Protein AF-A0A447QT57-F1 (afdb_monomer)

Foldseek 3Di:
DDDPLQVLVCCLCVPQQAPCNCVNQVDPDLLSSLVSCLVPVDDPVCSLVSLVVNLVSLVVLCVVCVVPSQVSCCVVRVGPGPDDGPVVSSVSNNVVSVVVNVVD

Sequence (104 aa):
MTTYDYLLLDNAIGTVFNQDADIITGADTIEGMVDYFIANAYQPHVKNKMLVLLLDELNEFENNHSQNLDAAYQHRYPSDLHFAGGKEFFDIFREHIQKTLKRS

pLDDT: mean 87.46, std 12.71, range [33.88, 96.69]

Secondary structure (DSSP, 8-state):
----TTHHHHHHHHHTSSTTHHHHH--SSHHHHHHHHHHHSS-TTTHHHHHHHHHHHHHHHHHHTTTSHHHHHHHHS-S----S-HHHHHHHHHHHHHHHHHT-

Mean predicted aligned error: 4.61 Å

Organism: Serratia rubidaea (NCBI:txid61652)

Radius of gyration: 13.16 Å; Cα contacts (8 Å, |Δi|>4): 75; chains: 1; bounding box: 38×27×36 Å

Structure (mmCIF, N/CA/C/O backbone):
data_AF-A0A447QT57-F1
#
_entry.id   AF-A0A447QT57-F1
#
loop_
_atom_site.group_PDB
_atom_site.id
_atom_site.type_symbol
_atom_site.label_atom_id
_atom_site.label_alt_id
_atom_site.label_comp_id
_atom_site.label_asym_id
_atom_site.label_entity_id
_atom_site.label_seq_id
_atom_site.pdbx_PDB_ins_code
_atom_site.Cartn_x
_atom_site.Cartn_y
_atom_site.Cartn_z
_atom_site.occupancy
_atom_site.B_iso_or_equiv
_atom_site.auth_seq_id
_atom_site.auth_comp_id
_atom_s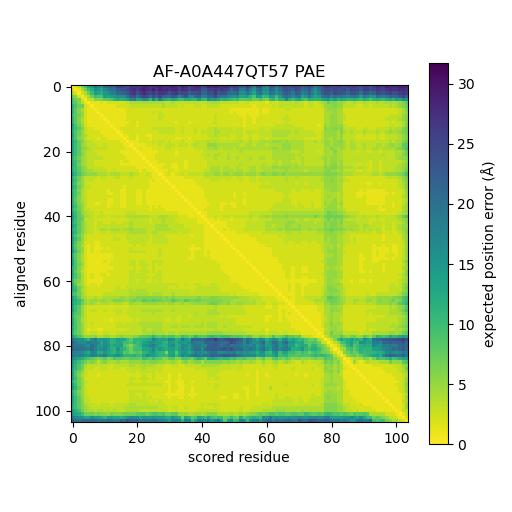ite.auth_asym_id
_atom_site.auth_atom_id
_atom_site.pdbx_PDB_model_num
ATOM 1 N N . MET A 1 1 ? 24.764 4.184 -4.166 1.00 33.88 1 MET A N 1
ATOM 2 C CA . MET A 1 1 ? 24.035 4.989 -3.167 1.00 33.88 1 MET A CA 1
ATOM 3 C C . MET A 1 1 ? 22.840 4.144 -2.766 1.00 33.88 1 MET A C 1
ATOM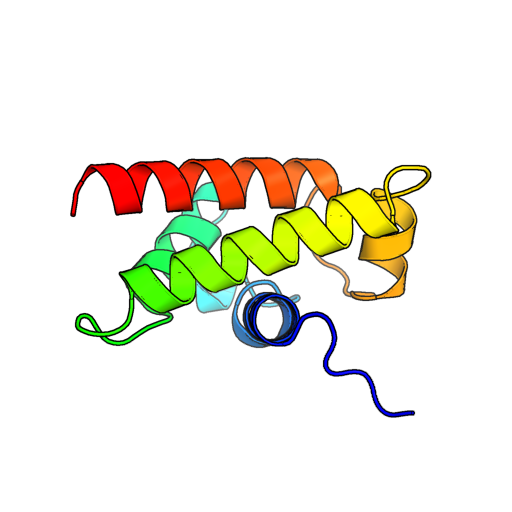 5 O O . MET A 1 1 ? 22.057 3.806 -3.639 1.00 33.88 1 MET A O 1
ATOM 9 N N . THR A 1 2 ? 22.809 3.620 -1.544 1.00 38.06 2 THR A N 1
ATOM 10 C CA . THR A 1 2 ? 21.815 2.623 -1.116 1.00 38.06 2 THR A CA 1
ATOM 11 C C . THR A 1 2 ? 20.469 3.298 -0.842 1.00 38.06 2 THR A C 1
ATOM 13 O O . THR A 1 2 ? 20.273 3.874 0.222 1.00 38.06 2 THR A O 1
ATOM 16 N N . THR A 1 3 ? 19.631 3.301 -1.882 1.00 45.62 3 THR A N 1
ATOM 17 C CA . THR A 1 3 ? 18.166 3.117 -1.927 1.00 45.62 3 THR A CA 1
ATOM 18 C C . THR A 1 3 ? 17.406 3.164 -0.593 1.00 45.62 3 THR A C 1
ATOM 20 O O . THR A 1 3 ? 17.255 2.133 0.058 1.00 45.62 3 THR A O 1
ATOM 23 N N . TYR A 1 4 ? 16.861 4.333 -0.243 1.00 55.56 4 TYR A N 1
ATOM 24 C CA . TYR A 1 4 ? 15.801 4.500 0.771 1.00 55.56 4 TYR A CA 1
ATOM 25 C C . TYR A 1 4 ? 14.537 5.159 0.182 1.00 55.56 4 TYR A C 1
ATOM 27 O O . TYR A 1 4 ? 13.691 5.622 0.938 1.00 55.56 4 TYR A O 1
ATOM 35 N N . ASP A 1 5 ? 14.409 5.224 -1.148 1.00 77.88 5 ASP A N 1
ATOM 36 C CA . ASP A 1 5 ? 13.425 6.095 -1.812 1.00 77.88 5 ASP A CA 1
ATOM 37 C C . ASP A 1 5 ? 11.958 5.698 -1.542 1.00 77.88 5 ASP A C 1
ATOM 39 O O . ASP A 1 5 ? 11.086 6.552 -1.617 1.00 77.88 5 ASP A O 1
ATOM 43 N N . TYR A 1 6 ? 11.683 4.438 -1.171 1.00 90.31 6 TYR A N 1
ATOM 44 C CA . TYR A 1 6 ? 10.322 3.921 -0.953 1.00 90.31 6 TYR A CA 1
ATOM 45 C C . TYR A 1 6 ? 10.252 2.959 0.248 1.00 90.31 6 TYR A C 1
ATOM 47 O O . TYR A 1 6 ? 9.849 1.805 0.118 1.00 90.31 6 TYR A O 1
ATOM 55 N N . LEU A 1 7 ? 10.729 3.392 1.421 1.00 93.19 7 LEU A N 1
ATOM 56 C CA . LEU A 1 7 ? 10.914 2.520 2.589 1.00 93.19 7 LEU A CA 1
ATOM 57 C C . LEU A 1 7 ? 9.613 1.853 3.069 1.00 93.19 7 LEU A C 1
ATOM 59 O O . LEU A 1 7 ? 9.635 0.690 3.477 1.00 93.19 7 LEU A O 1
ATOM 63 N N . LEU A 1 8 ? 8.491 2.571 3.089 1.00 94.50 8 LEU A N 1
ATOM 64 C CA . LEU A 1 8 ? 7.211 2.023 3.544 1.00 94.50 8 LEU A CA 1
ATOM 65 C C . LEU A 1 8 ? 6.615 1.062 2.519 1.00 94.50 8 LEU A C 1
ATOM 67 O O . LEU A 1 8 ? 6.088 0.021 2.912 1.00 94.50 8 LEU A O 1
ATOM 71 N N . LEU A 1 9 ? 6.729 1.379 1.233 1.00 92.62 9 LEU A N 1
ATOM 72 C CA . LEU A 1 9 ? 6.310 0.507 0.143 1.00 92.62 9 LEU A CA 1
ATOM 73 C C . LEU A 1 9 ? 7.149 -0.776 0.112 1.00 92.62 9 LEU A C 1
ATOM 75 O O . LEU A 1 9 ? 6.594 -1.873 0.053 1.00 92.62 9 LEU A O 1
ATOM 79 N N . ASP A 1 10 ? 8.470 -0.651 0.242 1.00 91.88 10 ASP A N 1
ATOM 80 C CA . ASP A 1 10 ? 9.393 -1.783 0.325 1.00 91.88 10 ASP A CA 1
ATOM 81 C C . ASP A 1 10 ? 9.068 -2.673 1.530 1.00 91.88 10 ASP A C 1
ATOM 83 O O . ASP A 1 10 ? 9.032 -3.897 1.410 1.00 91.88 10 ASP A O 1
ATOM 87 N N . ASN A 1 11 ? 8.779 -2.071 2.688 1.00 91.50 11 ASN A N 1
ATOM 88 C CA . ASN A 1 11 ? 8.374 -2.820 3.874 1.00 91.50 11 ASN A CA 1
ATOM 89 C C . ASN A 1 11 ? 7.026 -3.517 3.674 1.00 91.50 11 ASN A C 1
ATOM 91 O O . ASN A 1 11 ? 6.890 -4.675 4.066 1.00 91.50 11 ASN A O 1
ATOM 95 N N . ALA A 1 12 ? 6.035 -2.857 3.070 1.00 91.94 12 ALA A N 1
ATOM 96 C CA . ALA A 1 12 ? 4.739 -3.472 2.799 1.00 91.94 12 ALA A CA 1
ATOM 97 C C . ALA A 1 12 ? 4.902 -4.710 1.909 1.00 91.94 12 ALA A C 1
ATOM 99 O O . ALA A 1 12 ? 4.417 -5.791 2.255 1.00 91.94 12 ALA A O 1
ATOM 100 N N . ILE A 1 13 ? 5.649 -4.572 0.812 1.00 90.44 13 ILE A N 1
ATOM 101 C CA . ILE A 1 13 ? 5.884 -5.660 -0.139 1.00 90.44 13 ILE A CA 1
ATOM 102 C C . ILE A 1 13 ? 6.718 -6.777 0.485 1.00 90.44 13 ILE A C 1
ATOM 104 O O . ILE A 1 13 ? 6.336 -7.939 0.416 1.00 90.44 13 ILE A O 1
ATOM 108 N N . GLY A 1 14 ? 7.804 -6.448 1.184 1.00 88.12 14 GLY A N 1
ATOM 109 C CA . GLY A 1 14 ? 8.658 -7.455 1.811 1.00 88.12 14 GLY A CA 1
ATOM 110 C C . GLY A 1 14 ? 7.971 -8.249 2.929 1.00 88.12 14 GLY A C 1
ATOM 111 O O . GLY A 1 14 ? 8.263 -9.431 3.106 1.00 88.12 14 GLY A O 1
ATOM 112 N N . THR A 1 15 ? 7.062 -7.624 3.686 1.00 88.50 15 THR A N 1
ATOM 113 C CA . THR A 1 15 ? 6.458 -8.248 4.879 1.00 88.50 15 THR A CA 1
ATOM 114 C C . THR A 1 15 ? 5.120 -8.925 4.633 1.00 88.50 15 THR A C 1
ATOM 116 O O . THR A 1 15 ? 4.858 -9.938 5.275 1.00 88.50 15 THR A O 1
ATOM 119 N N . VAL A 1 16 ? 4.273 -8.374 3.759 1.00 90.19 16 VAL A N 1
ATOM 120 C CA . VAL A 1 16 ? 2.901 -8.864 3.551 1.00 90.19 16 VAL A CA 1
ATOM 121 C C . VAL A 1 16 ? 2.654 -9.245 2.104 1.00 90.19 16 VAL A C 1
ATOM 123 O O . VAL A 1 16 ? 2.146 -10.330 1.854 1.00 90.19 16 VAL A O 1
ATOM 126 N N . PHE A 1 17 ? 3.030 -8.397 1.148 1.00 89.81 17 PHE A N 1
ATOM 127 C CA . PHE A 1 17 ? 2.770 -8.642 -0.274 1.00 89.81 17 PHE A CA 1
ATOM 128 C C . PHE A 1 17 ? 3.955 -9.351 -0.928 1.00 89.81 17 PHE A C 1
ATOM 130 O O . PHE A 1 17 ? 4.471 -8.880 -1.937 1.00 89.81 17 PHE A O 1
ATOM 137 N N . ASN A 1 18 ? 4.397 -10.454 -0.315 1.00 87.12 18 ASN A N 1
ATOM 138 C CA . ASN A 1 18 ? 5.421 -11.353 -0.844 1.00 87.12 18 ASN A CA 1
ATOM 139 C C . ASN A 1 18 ? 4.769 -12.646 -1.396 1.00 87.12 18 ASN A C 1
ATOM 141 O O . ASN A 1 18 ? 3.546 -12.755 -1.467 1.00 87.1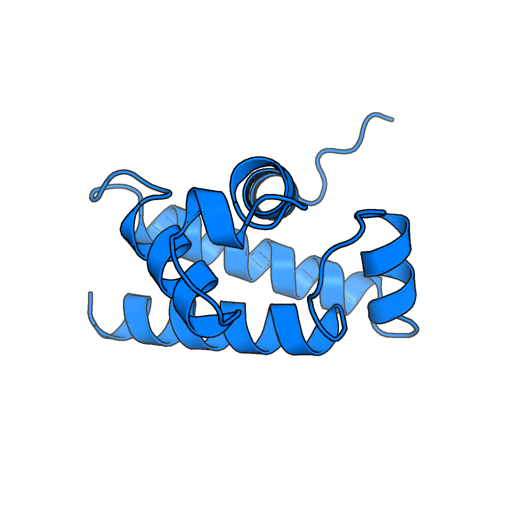2 18 ASN A O 1
ATOM 145 N N . GLN A 1 19 ? 5.572 -13.625 -1.814 1.00 86.44 19 GLN A N 1
ATOM 146 C CA . GLN A 1 19 ? 5.084 -14.901 -2.367 1.00 86.44 19 GLN A CA 1
ATOM 147 C C . GLN A 1 19 ? 4.169 -15.702 -1.415 1.00 86.44 19 GLN A C 1
ATOM 149 O O . GLN A 1 19 ? 3.417 -16.548 -1.878 1.00 86.44 19 GLN A O 1
ATOM 154 N N . ASP A 1 20 ? 4.235 -15.431 -0.108 1.00 89.19 20 ASP A N 1
ATOM 155 C CA . ASP A 1 20 ? 3.470 -16.110 0.941 1.00 89.19 20 ASP A CA 1
ATOM 156 C C . ASP A 1 20 ? 2.276 -15.250 1.417 1.00 89.19 20 ASP A C 1
ATOM 158 O O . ASP A 1 20 ? 1.764 -15.441 2.521 1.00 89.19 20 ASP A O 1
ATOM 162 N N . ALA A 1 21 ? 1.849 -14.251 0.630 1.00 89.06 21 ALA A N 1
ATOM 163 C CA . ALA A 1 21 ? 0.830 -13.277 1.033 1.00 89.06 21 ALA A CA 1
ATOM 164 C C . ALA A 1 21 ? -0.513 -13.916 1.421 1.00 89.06 21 ALA A C 1
ATOM 166 O O . ALA A 1 21 ? -1.148 -13.487 2.386 1.00 89.06 21 ALA A O 1
ATOM 167 N N . ASP A 1 22 ? -0.946 -14.954 0.712 1.00 90.62 22 ASP A N 1
ATOM 168 C CA . ASP A 1 22 ? -2.155 -15.724 1.019 1.00 90.62 22 ASP A CA 1
ATOM 169 C C . ASP A 1 22 ? -2.038 -16.446 2.369 1.00 90.62 22 ASP A C 1
ATOM 171 O O . ASP A 1 22 ? -2.962 -16.410 3.179 1.00 90.62 22 ASP A O 1
ATOM 175 N N . ILE A 1 23 ? -0.869 -17.008 2.675 1.00 92.00 23 ILE A N 1
ATOM 176 C CA . ILE A 1 23 ? -0.580 -17.659 3.957 1.00 92.00 23 ILE A CA 1
ATOM 177 C C . ILE A 1 23 ? -0.512 -16.628 5.093 1.00 92.00 23 ILE A C 1
ATOM 179 O O . ILE A 1 23 ? -1.050 -16.862 6.177 1.00 92.00 23 ILE A O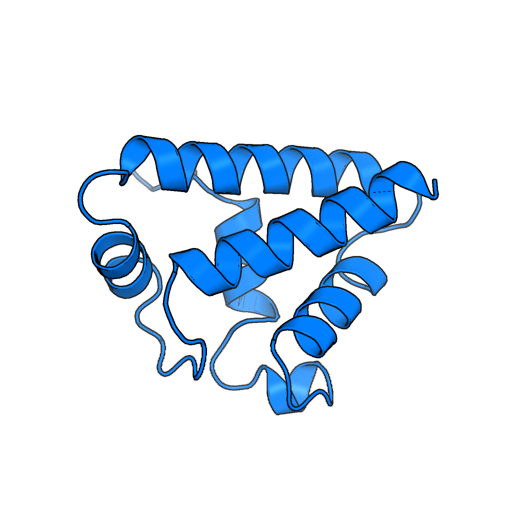 1
ATOM 183 N N . ILE A 1 24 ? 0.144 -15.487 4.862 1.00 92.06 24 ILE A N 1
ATOM 184 C CA . ILE A 1 24 ? 0.337 -14.424 5.861 1.00 92.06 24 ILE A CA 1
ATOM 185 C C . ILE A 1 24 ? -0.997 -13.783 6.245 1.00 92.06 24 ILE A C 1
ATOM 187 O O . ILE A 1 24 ? -1.237 -13.495 7.419 1.00 92.06 24 ILE A O 1
ATOM 191 N N . THR A 1 25 ? -1.843 -13.520 5.253 1.00 93.12 25 THR A N 1
ATOM 192 C CA . THR A 1 25 ? -3.084 -12.758 5.433 1.00 93.12 25 THR A CA 1
ATOM 193 C C . THR A 1 25 ? -4.309 -13.649 5.621 1.00 93.12 25 THR A C 1
ATOM 195 O O . THR A 1 25 ? -5.313 -13.193 6.171 1.00 93.12 25 THR A O 1
ATOM 198 N N . GLY A 1 26 ? -4.246 -14.906 5.169 1.00 93.56 26 GLY A N 1
ATOM 199 C CA . GLY A 1 26 ? -5.398 -15.799 5.050 1.00 93.56 26 GLY A CA 1
ATOM 200 C C . GLY A 1 26 ? -6.415 -15.350 3.995 1.00 93.56 26 GLY A C 1
ATOM 201 O O . GLY A 1 26 ? -7.563 -15.789 4.050 1.00 93.56 26 GLY A O 1
ATOM 202 N N . ALA A 1 27 ? -6.037 -14.430 3.103 1.00 92.19 27 ALA A N 1
ATOM 203 C CA . ALA A 1 27 ? -6.913 -13.856 2.094 1.00 92.19 27 ALA A CA 1
ATOM 204 C C . ALA A 1 27 ? -6.521 -14.312 0.686 1.00 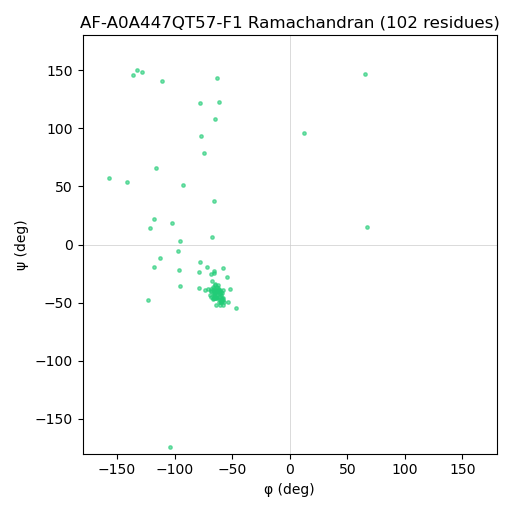92.19 27 ALA A C 1
ATOM 206 O O . ALA A 1 27 ? -5.350 -14.311 0.324 1.00 92.19 27 ALA A O 1
ATOM 207 N N . ASP A 1 28 ? -7.534 -14.585 -0.134 1.00 89.31 28 ASP A N 1
ATOM 208 C CA . ASP A 1 28 ? -7.357 -15.062 -1.513 1.00 89.31 28 ASP A CA 1
ATOM 209 C C . ASP A 1 28 ? -7.410 -13.912 -2.544 1.00 89.31 28 ASP A C 1
ATOM 211 O O . ASP A 1 28 ? -7.401 -14.139 -3.752 1.00 89.31 28 ASP A O 1
ATOM 215 N N . THR A 1 29 ? -7.537 -12.664 -2.07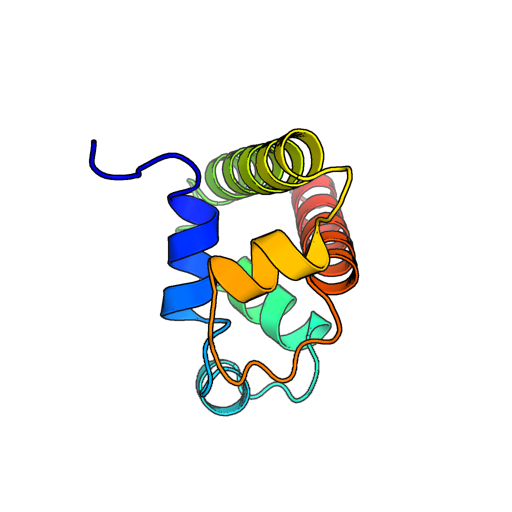5 1.00 90.06 29 THR A N 1
ATOM 216 C CA . THR A 1 29 ? -7.725 -11.458 -2.901 1.00 90.06 29 THR A CA 1
ATOM 217 C C . THR A 1 29 ? -6.785 -10.345 -2.461 1.00 90.06 29 THR A C 1
ATOM 219 O O . THR A 1 29 ? -6.461 -10.233 -1.275 1.00 90.06 29 THR A O 1
ATOM 222 N N . ILE A 1 30 ? -6.391 -9.484 -3.403 1.00 89.50 30 ILE A N 1
ATOM 223 C CA . ILE A 1 30 ? -5.516 -8.333 -3.132 1.00 89.50 30 ILE A CA 1
ATOM 224 C C 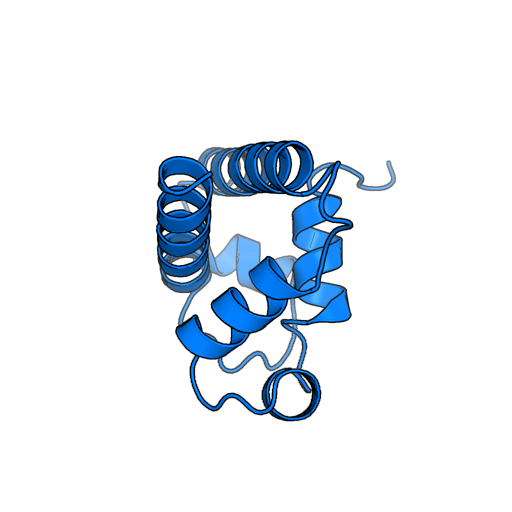. ILE A 1 30 ? -6.184 -7.393 -2.132 1.00 89.50 30 ILE A C 1
ATOM 226 O O . ILE A 1 30 ? -5.548 -6.935 -1.189 1.00 89.50 30 ILE A O 1
ATOM 230 N N . GLU A 1 31 ? -7.481 -7.150 -2.295 1.00 92.62 31 GLU A N 1
ATOM 231 C CA . GLU A 1 31 ? -8.285 -6.315 -1.410 1.00 92.62 31 GLU A CA 1
ATOM 232 C C . GLU A 1 31 ? -8.254 -6.837 0.027 1.00 92.62 31 GLU A C 1
ATOM 234 O O . GLU A 1 31 ? -8.017 -6.066 0.957 1.00 92.62 31 GLU A O 1
ATOM 239 N N . GLY A 1 32 ? -8.427 -8.151 0.216 1.00 93.44 32 GLY A N 1
ATOM 240 C CA . GLY A 1 32 ? -8.349 -8.778 1.534 1.00 93.44 32 GLY A CA 1
ATOM 241 C C . GLY A 1 32 ? -6.952 -8.684 2.153 1.00 93.44 32 GLY A C 1
ATOM 242 O O . GLY A 1 32 ? -6.822 -8.400 3.345 1.00 93.44 32 GLY A O 1
ATOM 243 N N . MET A 1 33 ? -5.901 -8.844 1.346 1.00 92.94 33 MET A N 1
ATOM 244 C CA . MET A 1 33 ? -4.514 -8.678 1.793 1.00 92.94 33 MET A CA 1
ATOM 245 C C . MET A 1 33 ? -4.206 -7.223 2.184 1.00 92.94 33 MET A C 1
ATOM 247 O O . MET A 1 33 ? -3.548 -6.969 3.195 1.00 92.94 33 MET A O 1
ATOM 251 N N . VAL A 1 34 ? -4.723 -6.255 1.424 1.00 94.00 34 VAL A N 1
ATOM 252 C CA . VAL A 1 34 ? -4.624 -4.818 1.719 1.00 94.00 34 VAL A CA 1
ATOM 253 C C . VAL A 1 34 ? -5.381 -4.460 2.991 1.00 94.00 34 VAL A C 1
ATOM 255 O O . VAL A 1 34 ? -4.835 -3.757 3.846 1.00 94.00 34 VAL A O 1
ATOM 258 N N . ASP A 1 35 ? -6.591 -4.981 3.174 1.00 95.19 35 ASP A N 1
ATOM 259 C CA . ASP A 1 35 ? -7.354 -4.796 4.407 1.00 95.19 35 ASP A CA 1
ATOM 260 C C . ASP A 1 35 ? -6.617 -5.380 5.618 1.00 95.19 35 ASP A C 1
ATOM 262 O O . ASP A 1 35 ? -6.514 -4.714 6.656 1.00 95.19 35 ASP A O 1
ATOM 266 N N . TYR A 1 36 ? -6.029 -6.574 5.478 1.00 95.56 36 TYR A N 1
ATOM 267 C CA . TYR A 1 36 ? -5.183 -7.174 6.508 1.00 95.56 36 TYR A CA 1
ATOM 268 C C . TYR A 1 36 ? -3.979 -6.286 6.837 1.00 95.56 36 TYR A C 1
ATOM 270 O O . TYR A 1 36 ? -3.727 -6.001 8.013 1.00 95.56 36 TYR A O 1
ATOM 278 N N . PHE A 1 37 ? -3.247 -5.815 5.822 1.00 95.19 37 PHE A N 1
ATOM 279 C CA . PHE A 1 37 ? -2.098 -4.936 6.020 1.00 95.19 37 PHE A CA 1
ATOM 280 C C . PHE A 1 37 ? -2.510 -3.668 6.769 1.00 95.19 37 PHE A C 1
ATOM 282 O O . PHE A 1 37 ? -1.945 -3.348 7.811 1.00 95.19 37 PHE A O 1
ATOM 289 N N . ILE A 1 38 ? -3.539 -2.963 6.297 1.00 94.75 38 ILE A N 1
ATOM 290 C CA . ILE A 1 38 ? -3.997 -1.719 6.919 1.00 94.75 38 ILE A CA 1
ATOM 291 C C . ILE A 1 38 ? -4.440 -1.969 8.362 1.00 94.75 38 ILE A C 1
ATOM 293 O O . ILE A 1 38 ? -4.172 -1.144 9.239 1.00 94.75 38 ILE A O 1
ATOM 297 N N . ALA A 1 39 ? -5.113 -3.085 8.642 1.00 94.00 39 ALA A N 1
ATOM 298 C CA . ALA A 1 39 ? -5.545 -3.436 9.988 1.00 94.00 39 ALA A CA 1
ATOM 299 C C . ALA A 1 39 ? -4.369 -3.651 10.957 1.00 94.00 39 ALA A C 1
ATOM 301 O O . ALA A 1 39 ? -4.480 -3.223 12.107 1.00 94.00 39 ALA A O 1
ATOM 302 N N . ASN A 1 40 ? -3.254 -4.230 10.493 1.00 93.62 40 ASN A N 1
ATOM 303 C CA . ASN A 1 40 ? -2.223 -4.801 11.367 1.00 93.62 40 ASN A CA 1
ATOM 304 C C . ASN A 1 40 ? -0.828 -4.153 11.271 1.00 93.62 40 ASN A C 1
ATOM 306 O O . ASN A 1 40 ? -0.034 -4.304 12.197 1.00 93.62 40 ASN A O 1
ATOM 310 N N . ALA A 1 41 ? -0.506 -3.426 10.199 1.00 89.56 41 ALA A N 1
ATOM 311 C CA . ALA A 1 41 ? 0.863 -2.978 9.916 1.00 89.56 41 ALA A CA 1
ATOM 312 C C . ALA A 1 41 ? 1.401 -1.922 10.894 1.00 89.56 41 ALA A C 1
ATOM 314 O O . ALA A 1 41 ? 2.613 -1.794 11.069 1.00 89.56 41 ALA A O 1
ATOM 315 N N . TYR A 1 42 ? 0.519 -1.149 11.536 1.00 93.56 42 TYR A N 1
ATOM 316 C CA . TYR A 1 42 ? 0.911 0.013 12.332 1.00 93.56 42 TYR A CA 1
ATOM 317 C C . TYR A 1 42 ? 0.166 0.093 13.662 1.00 93.56 42 TYR A C 1
ATOM 319 O O . TYR A 1 42 ? -1.023 -0.210 13.755 1.00 93.56 42 TYR A O 1
ATOM 327 N N . GLN A 1 43 ? 0.853 0.596 14.693 1.00 94.06 43 GLN A N 1
ATOM 328 C CA . GLN A 1 43 ? 0.227 0.851 15.990 1.00 94.06 43 GLN A CA 1
ATOM 329 C C . GLN A 1 43 ? -0.872 1.924 15.864 1.00 94.06 43 GLN A C 1
ATOM 331 O O . GLN A 1 43 ? -0.672 2.907 15.140 1.00 94.06 43 GLN A O 1
ATOM 336 N N . PRO A 1 44 ? -1.993 1.817 16.608 1.00 92.62 44 PRO A N 1
ATOM 337 C CA . PRO A 1 44 ? -3.161 2.684 16.421 1.00 92.62 44 PRO A CA 1
ATOM 338 C C . PRO A 1 44 ? -2.862 4.190 16.432 1.00 92.62 44 PRO A C 1
ATOM 340 O O . PRO A 1 44 ? -3.414 4.933 15.629 1.00 92.62 44 PRO A O 1
ATOM 343 N N . HIS A 1 45 ? -1.949 4.644 17.294 1.00 94.19 45 HIS A N 1
ATOM 344 C CA . HIS A 1 45 ? -1.642 6.066 17.470 1.00 94.19 45 HIS A CA 1
ATOM 345 C C . HIS A 1 45 ? -0.748 6.670 16.368 1.00 94.19 45 HIS A C 1
ATOM 347 O O . HIS A 1 45 ? -0.676 7.891 16.256 1.00 94.19 45 HIS A O 1
ATOM 353 N N . VAL A 1 46 ? -0.077 5.848 15.549 1.00 95.06 46 VAL A N 1
ATOM 354 C CA . VAL A 1 46 ? 0.701 6.313 14.379 1.00 95.06 46 VAL A CA 1
ATOM 355 C C . VAL A 1 46 ? 0.099 5.884 13.046 1.00 95.06 46 VAL A C 1
ATOM 357 O O . VAL A 1 46 ? 0.511 6.403 12.012 1.00 95.06 46 VAL A O 1
ATOM 360 N N . LYS A 1 47 ? -0.881 4.973 13.055 1.00 94.12 47 LYS A N 1
ATOM 361 C CA . LYS A 1 47 ? -1.455 4.343 11.862 1.00 94.12 47 LYS A CA 1
ATOM 362 C C . LYS A 1 47 ? -1.791 5.347 10.764 1.00 94.12 47 LYS A C 1
ATOM 364 O O . LYS A 1 47 ? -1.261 5.230 9.667 1.00 94.12 47 LYS A O 1
ATOM 369 N N . ASN A 1 48 ? -2.579 6.376 11.064 1.00 94.31 48 ASN A N 1
ATOM 370 C CA . ASN A 1 48 ? -3.000 7.336 10.040 1.00 94.31 48 ASN A CA 1
ATOM 371 C C . ASN A 1 48 ? -1.823 8.099 9.425 1.00 94.31 48 ASN A C 1
ATOM 373 O O . ASN A 1 48 ? -1.785 8.280 8.213 1.00 94.31 48 ASN A O 1
ATOM 377 N N . LYS A 1 49 ? -0.830 8.486 10.236 1.00 96.00 49 LYS A N 1
ATOM 378 C CA . LYS A 1 49 ? 0.385 9.144 9.740 1.00 96.00 49 LYS A CA 1
ATOM 379 C C . LYS A 1 49 ? 1.170 8.220 8.807 1.00 96.00 49 LYS A C 1
ATOM 381 O O . LYS A 1 49 ? 1.591 8.657 7.744 1.00 96.00 49 LYS A O 1
ATOM 386 N N . MET A 1 50 ? 1.348 6.957 9.191 1.00 96.69 50 MET A N 1
ATOM 387 C CA . MET A 1 50 ? 2.087 5.984 8.381 1.00 96.69 50 MET A CA 1
ATOM 388 C C . MET A 1 50 ? 1.371 5.671 7.067 1.00 96.69 50 MET A C 1
ATOM 390 O O . MET A 1 50 ? 2.014 5.568 6.031 1.00 96.69 50 MET A O 1
ATOM 394 N N . LEU A 1 51 ? 0.040 5.576 7.091 1.00 95.88 51 LEU A N 1
ATOM 395 C CA . LEU A 1 51 ? -0.759 5.355 5.889 1.00 95.88 51 LEU A CA 1
ATOM 396 C C . LEU A 1 51 ? -0.710 6.547 4.920 1.00 95.88 51 LEU A C 1
ATOM 398 O O . LEU A 1 51 ? -0.675 6.335 3.713 1.00 95.88 51 LEU A O 1
ATOM 402 N N . VAL A 1 52 ? -0.673 7.785 5.425 1.00 96.06 52 VAL A N 1
ATOM 403 C CA . VAL A 1 52 ? -0.464 8.976 4.582 1.00 96.06 52 VAL A CA 1
ATOM 404 C C . VAL A 1 52 ? 0.922 8.953 3.937 1.00 96.06 52 VAL A C 1
ATOM 406 O O . VAL A 1 52 ? 1.020 9.132 2.732 1.00 96.06 52 VAL A O 1
ATOM 409 N N . LEU A 1 53 ? 1.976 8.656 4.700 1.00 96.12 53 LEU A N 1
ATOM 410 C CA . LEU A 1 53 ? 3.332 8.567 4.145 1.00 96.12 53 LEU A CA 1
ATOM 411 C C . LEU A 1 53 ? 3.460 7.449 3.099 1.00 96.12 53 LEU A C 1
ATOM 413 O O . LEU A 1 53 ? 4.121 7.627 2.084 1.00 96.12 53 LEU A O 1
ATOM 417 N N . LEU A 1 54 ? 2.792 6.313 3.311 1.00 95.75 54 LEU A N 1
ATOM 418 C CA . LEU A 1 54 ? 2.755 5.239 2.321 1.00 95.75 54 LEU A CA 1
ATOM 419 C C . LEU A 1 54 ? 2.020 5.667 1.040 1.00 95.75 54 LEU A C 1
ATOM 421 O O . LEU A 1 54 ? 2.446 5.310 -0.053 1.00 95.75 54 LEU A O 1
ATOM 425 N N . LEU A 1 55 ? 0.940 6.451 1.148 1.00 95.38 55 LEU A N 1
ATOM 426 C CA . LEU A 1 55 ? 0.293 7.043 -0.028 1.00 95.38 55 LEU A CA 1
ATOM 427 C C . LEU A 1 55 ? 1.233 7.975 -0.794 1.00 95.38 55 LEU A C 1
ATOM 429 O O . LEU A 1 55 ? 1.205 7.970 -2.024 1.00 95.38 55 LEU A O 1
ATOM 433 N N . ASP A 1 56 ? 2.037 8.766 -0.086 1.00 95.25 56 ASP A N 1
ATOM 434 C CA . ASP A 1 56 ? 3.012 9.656 -0.711 1.00 95.25 56 ASP A CA 1
ATOM 435 C C . ASP A 1 56 ? 4.058 8.849 -1.492 1.00 95.25 56 ASP A C 1
ATOM 437 O O . ASP A 1 56 ? 4.288 9.147 -2.662 1.00 95.25 56 ASP A O 1
ATOM 441 N N . GLU A 1 57 ? 4.592 7.767 -0.915 1.00 95.56 57 GLU A N 1
ATOM 442 C CA . GLU A 1 57 ? 5.534 6.876 -1.609 1.00 95.56 57 GLU A CA 1
ATOM 443 C C . GLU A 1 57 ? 4.910 6.178 -2.830 1.00 95.56 57 GLU A C 1
ATOM 445 O O . GLU A 1 57 ? 5.544 6.103 -3.881 1.00 95.56 57 GLU A O 1
ATOM 450 N N . LEU A 1 58 ? 3.657 5.709 -2.736 1.00 94.06 58 LEU A N 1
ATOM 451 C CA . LEU A 1 58 ? 2.935 5.132 -3.881 1.00 94.06 58 LEU A CA 1
ATOM 452 C C . LEU A 1 58 ? 2.803 6.148 -5.025 1.00 94.06 58 LEU A C 1
ATOM 454 O O . LEU A 1 58 ? 3.053 5.827 -6.188 1.00 94.06 58 LEU A O 1
ATOM 458 N N . ASN A 1 59 ? 2.424 7.386 -4.700 1.00 93.88 59 ASN A N 1
ATOM 459 C CA . ASN A 1 59 ? 2.276 8.449 -5.690 1.00 93.88 59 ASN A CA 1
ATOM 460 C C . ASN A 1 59 ? 3.628 8.871 -6.277 1.00 93.88 59 ASN A C 1
ATOM 462 O O . ASN A 1 59 ? 3.724 9.129 -7.474 1.00 93.88 59 ASN A O 1
ATOM 466 N N . GLU A 1 60 ? 4.673 8.951 -5.456 1.00 94.88 60 GLU A N 1
ATOM 467 C CA . GLU A 1 60 ? 6.022 9.274 -5.909 1.00 94.88 60 GLU A CA 1
ATOM 468 C C . GLU A 1 60 ? 6.555 8.202 -6.864 1.00 94.88 60 GLU A C 1
ATOM 470 O O . GLU A 1 60 ? 7.029 8.538 -7.952 1.00 94.88 60 GLU A O 1
ATOM 475 N N . PHE A 1 61 ? 6.394 6.923 -6.519 1.00 93.25 61 PHE A N 1
ATOM 476 C CA . PHE A 1 61 ? 6.784 5.810 -7.380 1.00 93.25 61 PHE A CA 1
ATOM 477 C C . PHE A 1 61 ? 6.038 5.850 -8.720 1.00 93.25 61 PHE A C 1
ATOM 479 O O . PHE A 1 61 ? 6.658 5.755 -9.781 1.00 93.25 61 PHE A O 1
ATOM 486 N N . GLU A 1 62 ? 4.717 6.056 -8.695 1.00 93.12 62 GLU A N 1
ATOM 487 C CA . GLU A 1 62 ? 3.905 6.170 -9.913 1.00 93.12 62 GLU A CA 1
ATOM 488 C C . GLU A 1 62 ? 4.327 7.361 -10.785 1.00 93.12 62 GLU A C 1
ATOM 490 O O . GLU A 1 62 ? 4.453 7.219 -12.001 1.00 93.12 62 GLU A O 1
ATOM 495 N N . ASN A 1 63 ? 4.631 8.513 -10.186 1.00 93.44 63 ASN A N 1
ATOM 496 C CA . ASN A 1 63 ? 5.091 9.691 -10.923 1.00 93.44 63 ASN A CA 1
ATOM 497 C C . ASN A 1 63 ? 6.472 9.473 -11.560 1.00 93.44 63 ASN A C 1
ATOM 499 O O . ASN A 1 63 ? 6.657 9.753 -12.751 1.00 93.44 63 ASN A O 1
ATOM 503 N N . ASN A 1 64 ? 7.421 8.928 -10.792 1.00 93.75 64 ASN A N 1
ATOM 504 C CA . ASN A 1 64 ? 8.792 8.664 -11.237 1.00 93.75 64 ASN A CA 1
ATOM 505 C C . ASN A 1 64 ? 8.859 7.589 -12.333 1.00 93.75 64 ASN A C 1
ATOM 507 O O . ASN A 1 64 ? 9.783 7.591 -13.149 1.00 93.75 64 ASN A O 1
ATOM 511 N N . HIS A 1 65 ? 7.862 6.704 -12.391 1.00 92.56 65 HIS A N 1
ATOM 512 C CA . HIS A 1 65 ? 7.782 5.608 -13.356 1.00 92.56 65 HIS A CA 1
ATOM 513 C C . HIS A 1 65 ? 6.563 5.694 -14.284 1.00 92.56 65 HIS A C 1
ATOM 515 O O . HIS A 1 65 ? 6.192 4.702 -14.904 1.00 92.56 65 HIS A O 1
ATOM 521 N N . SER A 1 66 ? 5.981 6.883 -14.456 1.00 89.44 66 SER A N 1
ATOM 522 C CA . SER A 1 66 ? 4.725 7.101 -15.198 1.00 89.44 66 SER A CA 1
ATOM 523 C C . SER A 1 66 ? 4.706 6.553 -16.632 1.00 89.44 66 SER A C 1
ATOM 525 O O . SER A 1 66 ? 3.650 6.179 -17.137 1.00 89.44 66 SER A O 1
ATOM 527 N N . GLN A 1 67 ? 5.862 6.469 -17.297 1.00 90.69 67 GLN A N 1
ATOM 528 C CA . GLN A 1 67 ? 5.967 5.915 -18.652 1.00 90.69 67 GLN A CA 1
ATOM 529 C C . GLN A 1 67 ? 5.948 4.383 -18.700 1.00 90.69 67 GLN A C 1
ATOM 531 O O . GLN A 1 67 ? 5.656 3.819 -19.753 1.00 90.69 67 GLN A O 1
ATOM 536 N N . ASN A 1 68 ? 6.315 3.706 -17.608 1.00 90.44 68 ASN A N 1
ATOM 537 C CA . ASN A 1 68 ? 6.435 2.251 -17.574 1.00 90.44 68 ASN A CA 1
ATOM 538 C C . ASN A 1 68 ? 6.318 1.696 -16.142 1.00 90.44 68 ASN A C 1
ATOM 540 O O . ASN A 1 68 ? 7.233 1.039 -15.637 1.00 90.44 68 ASN A O 1
ATOM 544 N N . LEU A 1 69 ? 5.199 2.011 -15.481 1.00 90.69 69 LEU A N 1
ATOM 545 C CA . LEU A 1 69 ? 4.967 1.710 -14.066 1.00 90.69 69 LEU A CA 1
ATOM 546 C C . LEU A 1 69 ? 5.096 0.216 -13.770 1.00 90.69 69 LEU A C 1
ATOM 548 O O . LEU A 1 69 ? 5.827 -0.167 -12.861 1.00 90.69 69 LEU A O 1
ATOM 552 N N . ASP A 1 70 ? 4.427 -0.624 -14.558 1.00 89.38 70 ASP A N 1
ATOM 553 C CA . ASP A 1 70 ? 4.408 -2.066 -14.321 1.00 89.38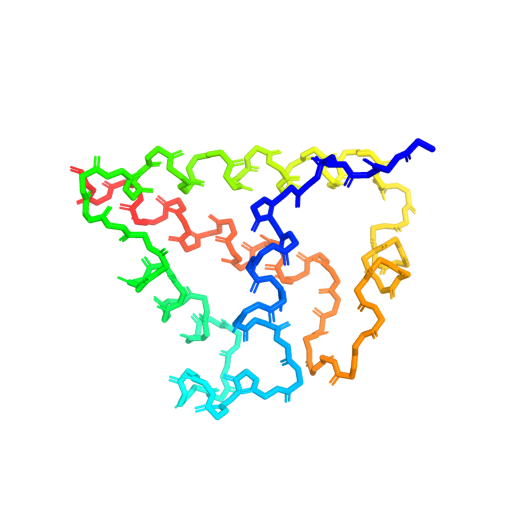 70 ASP A CA 1
ATOM 554 C C . ASP A 1 70 ? 5.799 -2.686 -14.474 1.00 89.38 70 ASP A C 1
ATOM 556 O O . ASP A 1 70 ? 6.201 -3.491 -13.638 1.00 89.38 70 ASP A O 1
ATOM 560 N N . ALA A 1 71 ? 6.581 -2.269 -15.478 1.00 88.69 71 ALA A N 1
ATOM 561 C CA . ALA A 1 71 ? 7.943 -2.774 -15.632 1.00 88.69 71 ALA A CA 1
ATOM 562 C C . ALA A 1 71 ? 8.863 -2.294 -14.502 1.00 88.69 71 ALA A C 1
ATOM 564 O O . ALA A 1 71 ? 9.701 -3.060 -14.034 1.00 88.69 71 ALA A O 1
ATOM 565 N N . ALA A 1 72 ? 8.716 -1.046 -14.043 1.00 90.38 72 ALA A N 1
ATOM 566 C CA . ALA A 1 72 ? 9.483 -0.536 -12.908 1.00 90.38 72 ALA A CA 1
ATOM 567 C C . ALA A 1 72 ? 9.127 -1.269 -11.608 1.00 90.38 72 ALA A C 1
ATOM 569 O O . ALA A 1 72 ? 10.020 -1.640 -10.845 1.00 90.38 72 ALA A O 1
ATOM 570 N N . TYR A 1 73 ? 7.835 -1.523 -11.388 1.00 89.62 73 TYR A N 1
ATOM 571 C CA . TYR A 1 73 ? 7.332 -2.304 -10.264 1.00 89.62 73 TYR A CA 1
ATOM 572 C C . TYR A 1 73 ? 7.892 -3.730 -10.290 1.00 89.62 73 TYR A C 1
ATOM 574 O O . TYR A 1 73 ? 8.523 -4.148 -9.326 1.00 89.62 73 TYR A O 1
ATOM 582 N N . GLN A 1 74 ? 7.766 -4.441 -11.414 1.00 87.44 74 GLN A N 1
ATOM 583 C CA . GLN A 1 74 ? 8.290 -5.803 -11.580 1.00 87.44 74 GLN A CA 1
ATOM 584 C C . GLN A 1 74 ? 9.815 -5.873 -11.459 1.00 87.44 74 GLN A C 1
ATOM 586 O O . GLN A 1 74 ? 10.357 -6.847 -10.944 1.00 87.44 74 GLN A O 1
ATOM 591 N N . HIS A 1 75 ? 10.525 -4.845 -11.929 1.00 88.06 75 HIS A N 1
ATOM 592 C CA . HIS A 1 75 ? 11.976 -4.775 -11.797 1.00 88.06 75 HIS A CA 1
ATOM 593 C C . HIS A 1 75 ? 12.416 -4.585 -10.341 1.00 88.06 75 HIS A C 1
ATOM 595 O O . HIS A 1 75 ? 13.407 -5.181 -9.921 1.00 88.06 75 HIS A O 1
ATOM 601 N N . ARG A 1 76 ? 11.700 -3.750 -9.574 1.00 88.00 76 ARG A N 1
ATOM 602 C CA . ARG A 1 76 ? 12.019 -3.467 -8.168 1.00 88.00 76 ARG A CA 1
ATOM 603 C C . ARG A 1 76 ? 11.563 -4.576 -7.226 1.00 88.00 76 ARG A C 1
ATOM 605 O O . ARG A 1 76 ? 12.278 -4.888 -6.276 1.00 88.00 76 ARG A O 1
ATOM 612 N N . TYR A 1 77 ? 10.410 -5.166 -7.508 1.00 86.25 77 TYR A N 1
ATOM 613 C CA . TYR A 1 77 ? 9.789 -6.228 -6.727 1.00 86.25 77 TYR A CA 1
ATOM 614 C C . TYR A 1 77 ? 9.706 -7.505 -7.572 1.00 86.25 77 TYR A C 1
ATOM 616 O O . TYR A 1 77 ? 8.609 -7.936 -7.939 1.00 86.25 77 TYR A O 1
ATOM 624 N N . PRO A 1 78 ? 10.869 -8.098 -7.925 1.00 74.06 78 PRO A N 1
ATOM 625 C CA . PRO A 1 78 ? 10.939 -9.336 -8.679 1.00 74.06 78 PRO A CA 1
ATOM 626 C C . PRO A 1 78 ? 10.569 -10.477 -7.739 1.00 74.06 78 PRO A C 1
ATOM 628 O O . PRO A 1 78 ? 11.413 -11.165 -7.172 1.00 74.06 78 PRO A O 1
ATOM 631 N N . SER A 1 79 ? 9.281 -10.633 -7.523 1.00 62.31 79 SER A N 1
ATOM 632 C CA . SER A 1 79 ? 8.713 -11.743 -6.782 1.00 62.31 79 SER A CA 1
ATOM 633 C C . SER A 1 79 ? 7.628 -12.347 -7.651 1.00 62.31 79 SER A C 1
ATOM 635 O O . SER A 1 79 ? 6.979 -11.626 -8.412 1.00 62.31 79 SER A O 1
ATOM 637 N N . ASP A 1 80 ? 7.426 -13.656 -7.519 1.00 56.81 80 ASP A N 1
ATOM 638 C CA . ASP A 1 80 ? 6.322 -14.424 -8.110 1.00 56.81 80 ASP A CA 1
ATOM 639 C C . ASP A 1 80 ? 4.958 -14.005 -7.514 1.00 56.81 80 ASP A C 1
ATOM 641 O O . ASP A 1 80 ? 4.082 -14.821 -7.245 1.00 56.81 80 ASP A O 1
ATOM 645 N N . LEU A 1 81 ? 4.784 -12.709 -7.250 1.00 60.47 81 LEU A N 1
ATOM 646 C CA . LEU A 1 81 ? 3.563 -12.116 -6.757 1.00 60.47 81 LEU A CA 1
ATOM 647 C C . LEU A 1 81 ? 2.481 -12.350 -7.783 1.00 60.47 81 LEU A C 1
ATOM 649 O O . LEU A 1 81 ? 2.565 -11.901 -8.924 1.00 60.47 81 LEU A O 1
ATOM 653 N N . HIS A 1 82 ? 1.421 -12.995 -7.327 1.00 55.47 82 HIS A N 1
ATOM 654 C CA . HIS A 1 82 ? 0.206 -13.219 -8.092 1.00 55.47 82 HIS A CA 1
ATOM 655 C C . HIS A 1 82 ? -0.581 -11.930 -8.390 1.00 55.47 82 HIS A C 1
ATOM 657 O O . HIS A 1 82 ? -1.691 -12.000 -8.914 1.00 55.47 82 HIS A O 1
ATOM 663 N N . PHE A 1 83 ? -0.039 -10.754 -8.064 1.00 64.88 83 PHE A N 1
ATOM 664 C CA . PHE A 1 83 ? -0.721 -9.486 -8.261 1.00 64.88 83 PHE A CA 1
ATOM 665 C C . PHE A 1 83 ? -0.662 -9.061 -9.724 1.00 64.88 83 PHE A C 1
ATOM 667 O O . PHE A 1 83 ? 0.405 -8.914 -10.325 1.00 64.88 83 PHE A O 1
ATOM 674 N N . ALA A 1 84 ? -1.844 -8.874 -10.301 1.00 60.91 84 ALA A N 1
ATOM 675 C CA . ALA A 1 84 ? -2.009 -8.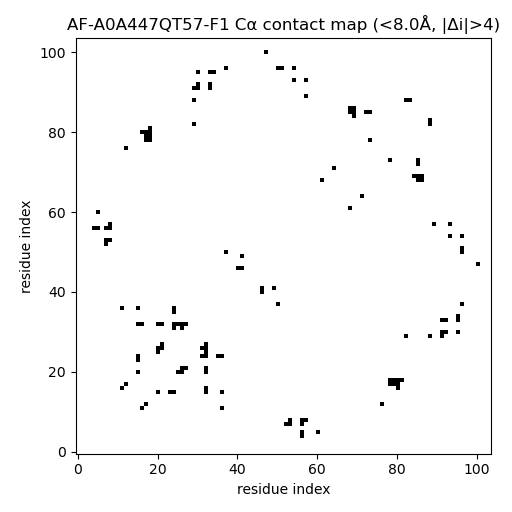304 -11.620 1.00 60.91 84 ALA A CA 1
ATOM 676 C C . ALA A 1 84 ? -1.512 -6.850 -11.584 1.00 60.91 84 ALA A C 1
ATOM 678 O O . ALA A 1 84 ? -2.130 -6.008 -10.959 1.00 60.91 84 ALA A O 1
ATOM 679 N N . GLY A 1 85 ? -0.359 -6.576 -12.203 1.00 76.44 85 GLY A N 1
ATOM 680 C CA . GLY A 1 85 ? 0.169 -5.227 -12.458 1.00 76.44 85 GLY A CA 1
ATOM 681 C C . GLY A 1 85 ? 0.549 -4.380 -11.230 1.00 76.44 85 GLY A C 1
ATOM 682 O O . GLY A 1 85 ? -0.095 -4.383 -10.185 1.00 76.44 85 GLY A O 1
ATOM 683 N N . GLY A 1 86 ? 1.586 -3.552 -11.377 1.00 85.44 86 GLY A N 1
ATOM 684 C CA . GLY A 1 86 ? 1.917 -2.541 -10.370 1.00 85.44 86 GLY A CA 1
ATOM 685 C C . GLY A 1 86 ? 0.808 -1.494 -10.244 1.00 85.44 86 GLY A C 1
ATOM 686 O O . GLY A 1 86 ? 0.503 -1.042 -9.141 1.00 85.44 86 GLY A O 1
ATOM 687 N N . LYS A 1 87 ? 0.149 -1.152 -11.360 1.00 89.62 87 LYS A N 1
ATOM 688 C CA . LYS A 1 87 ? -0.942 -0.171 -11.361 1.00 89.62 87 LYS A CA 1
ATOM 689 C C . LYS A 1 87 ? -2.164 -0.606 -10.548 1.00 89.62 87 LYS A C 1
ATOM 691 O O . LYS A 1 87 ? -2.637 0.157 -9.711 1.00 89.62 87 LYS A O 1
ATOM 696 N N . GLU A 1 88 ? -2.686 -1.800 -10.806 1.00 88.31 88 GLU A N 1
ATOM 697 C CA . GLU A 1 88 ? -3.885 -2.296 -10.120 1.00 88.31 88 GLU A CA 1
ATOM 698 C C . GLU A 1 88 ? -3.615 -2.487 -8.624 1.00 88.31 88 GLU A C 1
ATOM 700 O O . GLU A 1 88 ? -4.413 -2.033 -7.803 1.00 88.31 88 GLU A O 1
ATOM 705 N N . PHE A 1 89 ? -2.439 -3.014 -8.261 1.00 89.81 89 PHE A N 1
ATOM 706 C CA . PHE A 1 89 ? -1.998 -3.052 -6.868 1.00 89.81 89 PHE A CA 1
ATOM 707 C C . PHE A 1 89 ? -2.036 -1.658 -6.218 1.00 89.81 89 PHE A C 1
ATOM 709 O O . PHE A 1 89 ? -2.630 -1.497 -5.152 1.00 89.81 89 PHE A O 1
ATOM 716 N N . PHE A 1 90 ? -1.467 -0.634 -6.865 1.00 93.19 90 PHE A N 1
ATOM 717 C CA . PHE A 1 90 ? -1.423 0.732 -6.326 1.00 93.19 90 PHE A CA 1
ATOM 718 C C . PHE A 1 90 ? -2.818 1.345 -6.189 1.00 93.19 90 PHE A C 1
ATOM 720 O O . PHE A 1 90 ? -3.100 2.016 -5.193 1.00 93.19 90 PHE A O 1
ATOM 727 N N . ASP A 1 91 ? -3.696 1.111 -7.164 1.00 93.50 91 ASP A N 1
ATOM 728 C CA . ASP A 1 91 ? -5.059 1.636 -7.165 1.00 93.50 91 ASP A CA 1
ATOM 729 C C . ASP A 1 91 ? -5.888 1.033 -6.014 1.00 93.50 91 ASP A C 1
ATOM 731 O O . ASP A 1 91 ? -6.501 1.789 -5.251 1.00 93.50 91 ASP A O 1
ATOM 735 N N . ILE A 1 92 ? -5.819 -0.290 -5.807 1.00 93.56 92 ILE A N 1
ATOM 736 C CA . ILE A 1 92 ? -6.483 -0.980 -4.685 1.00 93.56 92 ILE A CA 1
ATOM 737 C C . ILE A 1 92 ? -5.941 -0.472 -3.345 1.00 93.56 92 ILE A C 1
ATOM 739 O O . ILE A 1 92 ? -6.708 -0.083 -2.454 1.00 93.56 92 ILE A O 1
ATOM 743 N N . PHE A 1 93 ? -4.614 -0.419 -3.203 1.00 93.00 93 PHE A N 1
ATOM 744 C CA . PHE A 1 93 ? -3.970 0.036 -1.972 1.00 93.00 93 PHE A CA 1
ATOM 745 C C . PHE A 1 93 ? -4.407 1.454 -1.608 1.00 93.00 93 PHE A C 1
ATOM 747 O O . PHE A 1 93 ? -4.814 1.734 -0.475 1.00 93.00 93 PHE A O 1
ATOM 754 N N . ARG A 1 94 ? -4.372 2.352 -2.597 1.00 95.44 94 ARG A N 1
ATOM 755 C CA . ARG A 1 94 ? -4.761 3.751 -2.444 1.00 95.44 94 ARG A CA 1
ATOM 756 C C . ARG A 1 94 ? -6.213 3.878 -2.011 1.00 95.44 94 ARG A C 1
ATOM 758 O O . ARG A 1 94 ? -6.504 4.621 -1.070 1.00 95.44 94 ARG A O 1
ATOM 765 N N . GLU A 1 95 ? -7.118 3.162 -2.669 1.00 95.94 95 GLU A N 1
ATOM 766 C CA . GLU A 1 95 ? -8.544 3.211 -2.359 1.00 95.94 95 GLU A CA 1
ATOM 767 C C . GLU A 1 95 ? -8.817 2.801 -0.902 1.00 95.94 95 GLU A C 1
ATOM 769 O O . GLU A 1 95 ? -9.540 3.493 -0.175 1.00 95.94 95 GLU A O 1
ATOM 774 N N . HIS A 1 96 ? -8.208 1.709 -0.443 1.00 96.25 96 HIS A N 1
ATOM 775 C CA . HIS A 1 96 ? -8.433 1.175 0.899 1.00 96.25 96 HIS A CA 1
ATOM 776 C C . HIS A 1 96 ? -7.823 2.055 1.998 1.00 96.25 96 HIS A C 1
ATOM 778 O O . HIS A 1 96 ? -8.465 2.295 3.033 1.00 96.25 96 HIS A O 1
ATOM 784 N N . ILE A 1 97 ? -6.638 2.632 1.763 1.00 94.62 97 ILE A N 1
ATOM 785 C CA . ILE A 1 97 ? -6.079 3.636 2.675 1.00 94.62 97 ILE A CA 1
ATOM 786 C C . ILE A 1 97 ? -7.022 4.838 2.779 1.00 94.62 97 ILE A C 1
ATOM 788 O O . ILE A 1 97 ? -7.378 5.253 3.884 1.00 94.62 97 ILE A O 1
ATOM 792 N N . GLN A 1 98 ? -7.470 5.392 1.650 1.00 94.56 98 GLN A N 1
ATOM 793 C CA . GLN A 1 98 ? -8.345 6.565 1.650 1.00 94.56 98 GLN A CA 1
ATOM 794 C C . GLN A 1 98 ? -9.681 6.295 2.354 1.00 94.56 98 GLN A C 1
ATOM 796 O O . GLN A 1 98 ? -10.171 7.155 3.091 1.00 94.56 98 GLN A O 1
ATOM 801 N N . LYS A 1 99 ? -10.268 5.104 2.176 1.00 94.31 99 LYS A N 1
ATOM 802 C CA . LYS A 1 99 ? -11.462 4.673 2.924 1.00 94.31 99 LYS A CA 1
ATOM 803 C C . LYS A 1 99 ? -11.207 4.659 4.434 1.00 94.31 99 LYS A C 1
ATOM 805 O O . LYS A 1 99 ? -12.063 5.107 5.193 1.00 94.31 99 LYS A O 1
ATOM 810 N N . THR A 1 100 ? -10.041 4.180 4.862 1.00 92.38 100 THR A N 1
ATOM 811 C CA . THR A 1 100 ? -9.652 4.094 6.279 1.00 92.38 100 THR A CA 1
ATOM 812 C C . THR A 1 100 ? -9.445 5.473 6.900 1.00 92.38 100 THR A C 1
ATOM 814 O O . THR A 1 100 ? -9.972 5.757 7.976 1.00 92.38 100 THR A O 1
ATOM 817 N N . LEU A 1 101 ? -8.746 6.363 6.194 1.00 90.44 101 LEU A N 1
ATOM 818 C CA . LEU A 1 101 ? -8.472 7.720 6.667 1.00 90.44 101 LEU A CA 1
ATOM 819 C C . LEU A 1 101 ? -9.739 8.583 6.759 1.00 90.44 101 LEU A C 1
ATOM 821 O O . LEU A 1 101 ? -9.832 9.415 7.650 1.00 90.44 101 LEU A O 1
ATOM 825 N N . LYS A 1 102 ? -10.740 8.367 5.891 1.00 88.00 102 LYS A N 1
ATOM 826 C CA . LYS A 1 102 ? -12.040 9.069 5.962 1.00 88.00 102 LYS A CA 1
ATOM 827 C C . LYS A 1 102 ? -12.924 8.625 7.134 1.00 88.00 102 LYS A C 1
ATOM 829 O O . LYS A 1 102 ? -13.885 9.315 7.457 1.00 88.00 102 LYS A O 1
ATOM 834 N N . ARG A 1 103 ? -12.661 7.445 7.700 1.00 69.00 103 ARG A N 1
ATOM 835 C CA . ARG A 1 103 ? -13.435 6.844 8.800 1.00 69.00 103 ARG A CA 1
ATOM 836 C C . ARG A 1 103 ? -12.815 7.089 10.181 1.00 69.00 103 ARG A C 1
ATOM 838 O O . ARG A 1 103 ? -13.417 6.676 11.168 1.00 69.00 103 ARG A O 1
ATOM 845 N N . SER A 1 104 ? -11.625 7.690 10.230 1.00 59.44 104 SER A N 1
ATOM 846 C CA . SER A 1 104 ? -10.875 7.987 11.458 1.00 59.44 104 SER A CA 1
ATOM 847 C C . SER A 1 104 ? -11.109 9.415 11.928 1.00 59.44 104 SER A C 1
ATOM 849 O O . SER A 1 104 ? -11.037 9.627 13.155 1.00 59.44 104 SER A O 1
#

Solvent-accessible surface area (backbone atoms only — not comparable to full-atom values): 6101 Å² total; per-residue (Å²): 131,90,82,69,88,42,59,59,55,51,47,47,34,70,74,48,64,37,79,55,24,45,75,76,52,73,28,97,44,70,67,49,35,45,51,45,44,71,70,63,77,46,60,83,95,49,30,68,62,53,53,51,54,37,50,49,40,54,52,49,52,45,62,79,26,64,92,47,41,42,61,51,38,45,68,74,55,77,56,84,48,87,66,69,55,43,60,55,51,49,52,54,48,50,51,54,50,53,56,52,63,76,74,108